Protein AF-A0A482V1D9-F1 (afdb_monomer_lite)

Structure (mmCIF, N/CA/C/O backbone):
data_AF-A0A482V1D9-F1
#
_entry.id   AF-A0A482V1D9-F1
#
loop_
_atom_site.group_PDB
_atom_site.id
_atom_site.type_symbol
_atom_site.label_atom_id
_atom_site.label_alt_id
_atom_site.label_comp_id
_atom_site.label_asym_id
_atom_site.label_entity_id
_atom_site.label_seq_id
_atom_site.pdbx_PDB_ins_code
_atom_site.Cartn_x
_atom_site.Cartn_y
_atom_site.Cartn_z
_atom_site.occupancy
_atom_site.B_iso_or_equiv
_atom_site.auth_seq_id
_atom_site.auth_comp_id
_atom_site.auth_asym_id
_atom_site.auth_atom_id
_atom_site.pdbx_PDB_model_num
ATOM 1 N N . PRO A 1 1 ? 22.672 -9.307 6.779 1.00 48.06 1 PRO A N 1
ATOM 2 C CA . PRO A 1 1 ? 21.524 -8.548 6.222 1.00 48.06 1 PRO A CA 1
ATOM 3 C C . PRO A 1 1 ? 20.561 -9.503 5.503 1.00 48.06 1 PRO A C 1
ATOM 5 O O . PRO A 1 1 ? 20.954 -10.131 4.526 1.00 48.06 1 PRO A O 1
ATOM 8 N N . HIS A 1 2 ? 19.354 -9.686 6.046 1.00 41.47 2 HIS A N 1
ATOM 9 C CA . HIS A 1 2 ? 18.318 -10.517 5.424 1.00 41.47 2 HIS A CA 1
ATOM 10 C C . HIS A 1 2 ? 17.804 -9.804 4.158 1.00 41.47 2 HIS A C 1
ATOM 12 O O . HIS A 1 2 ? 17.578 -8.596 4.239 1.00 41.47 2 HIS A O 1
ATOM 18 N N . PRO A 1 3 ? 17.624 -10.487 3.013 1.00 54.25 3 PRO A N 1
ATOM 19 C CA . PRO A 1 3 ? 17.168 -9.860 1.764 1.00 54.25 3 PRO A CA 1
ATOM 20 C C . PRO A 1 3 ? 15.810 -9.149 1.895 1.00 54.25 3 PRO A C 1
ATOM 22 O O . PRO A 1 3 ? 15.533 -8.228 1.136 1.00 54.25 3 PRO A O 1
ATOM 25 N N . ASP A 1 4 ? 15.019 -9.501 2.913 1.00 57.75 4 ASP A N 1
ATOM 26 C CA . ASP A 1 4 ? 13.725 -8.866 3.203 1.00 57.75 4 ASP A CA 1
ATOM 27 C C . ASP A 1 4 ? 13.802 -7.710 4.223 1.00 57.75 4 ASP A C 1
ATOM 29 O O . ASP A 1 4 ? 12.775 -7.215 4.688 1.00 57.75 4 ASP A O 1
ATOM 33 N N . PHE A 1 5 ? 15.001 -7.272 4.626 1.00 62.31 5 PHE A N 1
ATOM 34 C CA . PHE A 1 5 ? 15.143 -6.175 5.587 1.00 62.31 5 PHE A CA 1
ATOM 35 C C . PHE A 1 5 ? 14.898 -4.812 4.918 1.00 62.31 5 PHE A C 1
ATOM 37 O O . PHE A 1 5 ? 15.791 -4.247 4.287 1.00 62.31 5 PHE A O 1
ATOM 44 N N . ASN A 1 6 ? 13.693 -4.262 5.102 1.00 63.44 6 ASN A N 1
ATOM 45 C CA . ASN A 1 6 ? 13.358 -2.885 4.740 1.00 63.44 6 ASN A CA 1
ATOM 46 C C . ASN A 1 6 ? 13.426 -1.971 5.986 1.00 63.44 6 ASN A C 1
ATOM 48 O O . ASN A 1 6 ? 12.560 -2.066 6.861 1.00 63.44 6 ASN A O 1
ATOM 52 N N . PRO A 1 7 ? 14.413 -1.059 6.085 1.00 61.66 7 PRO A N 1
ATOM 53 C CA . PRO A 1 7 ? 14.571 -0.190 7.253 1.00 61.66 7 PRO A CA 1
ATOM 54 C C . PRO A 1 7 ? 13.401 0.789 7.450 1.00 61.66 7 PRO A C 1
ATOM 56 O O . PRO A 1 7 ? 13.136 1.188 8.581 1.00 61.66 7 PRO A O 1
ATOM 59 N N . ALA A 1 8 ? 12.655 1.138 6.395 1.00 63.03 8 ALA A N 1
ATOM 60 C CA . ALA A 1 8 ? 11.509 2.044 6.503 1.00 63.03 8 ALA A CA 1
ATOM 61 C C . ALA A 1 8 ? 10.330 1.430 7.283 1.00 63.03 8 ALA A C 1
ATOM 63 O O . ALA A 1 8 ? 9.548 2.157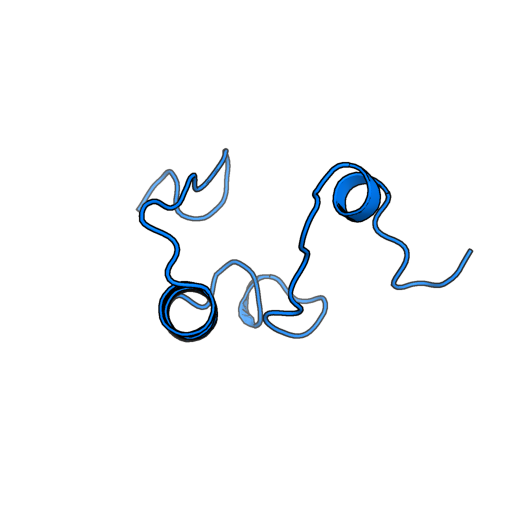 7.892 1.00 63.03 8 ALA A O 1
ATOM 64 N N . SER A 1 9 ? 10.211 0.097 7.308 1.00 60.97 9 SER A N 1
ATOM 65 C CA . SER A 1 9 ? 9.112 -0.609 7.979 1.00 60.97 9 SER A CA 1
ATOM 66 C C . SER A 1 9 ? 9.143 -0.466 9.504 1.00 60.97 9 SER A C 1
ATOM 68 O O . SER A 1 9 ? 8.090 -0.499 10.128 1.00 60.97 9 SER A O 1
ATOM 70 N N . HIS A 1 10 ? 10.322 -0.265 10.102 1.00 64.88 10 HIS A N 1
ATOM 71 C CA . HIS A 1 10 ? 10.478 -0.115 11.556 1.00 64.88 10 HIS A CA 1
ATOM 72 C C . HIS A 1 10 ? 10.032 1.252 12.092 1.00 64.88 10 HIS A C 1
ATOM 74 O O . HIS A 1 10 ? 9.843 1.399 13.295 1.00 64.88 10 HIS A O 1
ATOM 80 N N . LEU A 1 11 ? 9.872 2.253 11.220 1.00 69.69 11 LEU A N 1
ATOM 81 C CA . LEU A 1 11 ? 9.386 3.581 11.611 1.00 69.69 11 LEU A CA 1
ATOM 82 C C . LEU A 1 11 ? 7.855 3.649 11.653 1.00 69.69 11 LEU A C 1
ATOM 84 O O . LEU A 1 11 ? 7.293 4.669 12.048 1.00 69.69 11 LEU A O 1
ATOM 88 N N . LEU A 1 12 ? 7.180 2.579 11.228 1.00 72.19 12 LEU A N 1
ATOM 89 C CA . LEU A 1 12 ? 5.732 2.495 11.176 1.00 72.19 12 LEU A CA 1
ATOM 90 C C . LEU A 1 12 ? 5.232 1.571 12.290 1.00 72.19 12 LEU A C 1
ATOM 92 O O . LEU A 1 12 ? 5.807 0.508 12.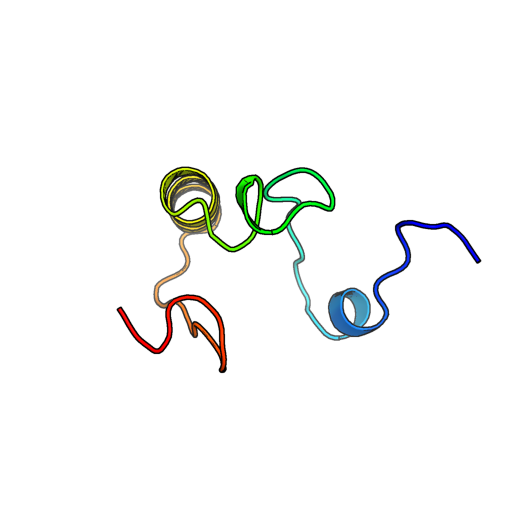513 1.00 72.19 12 LEU A O 1
ATOM 96 N N . PRO A 1 13 ? 4.119 1.918 12.954 1.00 75.62 13 PRO A N 1
ATOM 97 C CA . PRO A 1 13 ? 3.527 1.052 13.968 1.00 75.62 13 PRO A CA 1
ATOM 98 C C . PRO A 1 13 ? 2.989 -0.258 13.376 1.00 75.62 13 PRO A C 1
ATOM 100 O O . PRO A 1 13 ? 2.815 -1.232 14.101 1.00 75.62 13 PRO A O 1
ATOM 103 N N . GLN A 1 14 ? 2.696 -0.286 12.071 1.00 79.88 14 GLN A N 1
ATOM 104 C CA . GLN A 1 14 ? 2.166 -1.451 11.371 1.00 79.88 14 GLN A CA 1
ATOM 105 C C . GLN A 1 14 ? 2.717 -1.499 9.942 1.00 79.88 14 GLN A C 1
ATOM 107 O O . GLN A 1 14 ? 2.713 -0.492 9.232 1.00 79.88 14 GLN A O 1
ATOM 112 N N . ALA A 1 15 ? 3.163 -2.680 9.513 1.00 85.12 15 ALA A N 1
ATOM 113 C CA . ALA A 1 15 ? 3.623 -2.949 8.156 1.00 85.12 15 ALA A CA 1
ATOM 114 C C . ALA A 1 15 ? 3.022 -4.274 7.666 1.00 85.12 15 ALA A C 1
ATOM 116 O O . ALA A 1 15 ? 3.012 -5.264 8.394 1.00 85.12 15 ALA A O 1
ATOM 117 N N . TYR A 1 16 ? 2.529 -4.290 6.426 1.00 85.06 16 TYR A N 1
ATOM 118 C CA . TYR A 1 16 ? 1.866 -5.448 5.824 1.00 85.06 16 TYR A CA 1
ATOM 119 C C . TYR A 1 16 ? 2.556 -5.837 4.521 1.00 85.06 16 TYR A C 1
ATOM 121 O O . TYR A 1 16 ? 2.846 -4.983 3.683 1.00 85.06 16 TYR A O 1
ATOM 129 N N . CYS A 1 17 ? 2.791 -7.135 4.332 1.00 87.50 17 CYS A N 1
ATOM 130 C CA . CYS A 1 17 ? 3.292 -7.664 3.069 1.00 87.50 17 CYS A CA 1
ATOM 131 C C . CYS A 1 17 ? 2.164 -7.678 2.023 1.00 87.50 17 CYS A C 1
ATOM 133 O O . CYS A 1 17 ? 1.103 -8.253 2.264 1.00 87.50 17 CYS A O 1
ATOM 135 N N . ILE A 1 18 ? 2.397 -7.048 0.867 1.00 87.25 18 ILE A N 1
ATOM 136 C CA . ILE A 1 18 ? 1.414 -6.910 -0.226 1.00 87.25 18 ILE A CA 1
ATOM 137 C C . ILE A 1 18 ? 1.791 -7.690 -1.495 1.00 87.25 18 ILE A C 1
ATOM 139 O O . ILE A 1 18 ? 1.101 -7.577 -2.505 1.00 87.25 18 ILE A O 1
ATOM 143 N N . GLY A 1 19 ? 2.869 -8.478 -1.464 1.00 86.06 19 GLY A N 1
ATOM 144 C CA . GLY A 1 19 ? 3.326 -9.274 -2.603 1.00 86.06 19 GLY A CA 1
ATOM 145 C C . GLY A 1 19 ? 4.823 -9.571 -2.563 1.00 86.06 19 GLY A C 1
ATOM 146 O O . GLY A 1 19 ? 5.502 -9.280 -1.581 1.00 86.06 19 GLY A O 1
ATOM 147 N N . THR A 1 20 ? 5.334 -10.156 -3.645 1.00 89.12 20 THR A N 1
ATOM 148 C CA . THR A 1 20 ? 6.767 -10.425 -3.828 1.00 89.12 20 THR A CA 1
ATOM 149 C C . THR A 1 20 ? 7.542 -9.138 -4.145 1.00 89.12 20 THR A C 1
ATOM 151 O O . THR A 1 20 ? 6.961 -8.072 -4.369 1.00 89.12 20 THR A O 1
ATOM 154 N N . ALA A 1 21 ? 8.875 -9.234 -4.193 1.00 85.81 21 ALA A N 1
ATOM 155 C CA . ALA A 1 21 ? 9.764 -8.093 -4.426 1.00 85.81 21 ALA A CA 1
ATOM 156 C C . ALA A 1 21 ? 9.501 -7.338 -5.747 1.00 85.81 21 ALA A C 1
ATOM 158 O O . ALA A 1 21 ? 9.834 -6.160 -5.859 1.00 85.81 21 ALA A O 1
ATOM 159 N N . LEU A 1 22 ? 8.900 -7.985 -6.754 1.00 85.62 22 LEU A N 1
ATOM 160 C CA . LEU A 1 22 ? 8.565 -7.329 -8.015 1.00 85.62 22 LEU A CA 1
ATOM 161 C C . LEU A 1 22 ? 7.429 -6.321 -7.810 1.00 85.62 22 LEU A C 1
ATOM 163 O O . LEU A 1 22 ? 6.315 -6.694 -7.451 1.00 85.62 22 LEU A O 1
ATOM 167 N N . SER A 1 23 ? 7.667 -5.048 -8.139 1.00 81.75 23 SER A N 1
ATOM 168 C CA . SER A 1 23 ? 6.674 -3.973 -7.968 1.00 81.75 23 SER A CA 1
ATOM 169 C C . SER A 1 23 ? 5.345 -4.251 -8.680 1.00 81.75 23 SER A C 1
ATOM 171 O O . SER A 1 23 ? 4.294 -3.847 -8.194 1.00 81.75 23 SER A O 1
ATOM 173 N N . LYS A 1 24 ? 5.372 -4.970 -9.814 1.00 83.81 24 LYS A N 1
ATOM 174 C CA . LYS A 1 24 ? 4.175 -5.398 -10.568 1.00 83.81 24 LYS A CA 1
ATOM 175 C C . LYS A 1 24 ? 3.292 -6.399 -9.821 1.00 83.81 24 LYS A C 1
ATOM 177 O O . LYS A 1 24 ? 2.128 -6.546 -10.186 1.00 83.81 24 LYS A O 1
ATOM 182 N N . ASP A 1 25 ? 3.831 -7.078 -8.816 1.00 83.50 25 ASP A N 1
ATOM 183 C CA . ASP A 1 25 ? 3.131 -8.075 -8.003 1.00 83.50 25 ASP A CA 1
ATOM 184 C C . ASP A 1 25 ? 2.843 -7.579 -6.577 1.00 83.50 25 ASP A C 1
ATOM 186 O O . ASP A 1 25 ? 2.132 -8.251 -5.836 1.00 83.50 25 ASP A O 1
ATOM 190 N N . SER A 1 26 ? 3.340 -6.390 -6.218 1.00 85.12 26 SER A N 1
ATOM 191 C CA . SER A 1 26 ? 3.167 -5.743 -4.913 1.00 85.12 26 SER A CA 1
ATOM 192 C C . SER A 1 26 ? 2.627 -4.310 -5.054 1.00 85.12 26 SER A C 1
ATOM 194 O O . SER A 1 26 ? 1.417 -4.108 -5.142 1.00 85.12 26 SER A O 1
ATOM 196 N N . TYR A 1 27 ? 3.504 -3.304 -5.124 1.00 83.44 27 TYR A N 1
ATOM 197 C CA . TYR A 1 27 ? 3.156 -1.872 -5.069 1.00 83.44 27 TYR A CA 1
ATOM 198 C C . TYR A 1 27 ? 2.293 -1.354 -6.230 1.00 83.44 27 TYR A C 1
ATOM 200 O O . TYR A 1 27 ? 1.656 -0.311 -6.104 1.00 83.44 27 TYR A O 1
ATOM 208 N N . LEU A 1 28 ? 2.266 -2.053 -7.366 1.00 84.56 28 LEU A N 1
ATOM 209 C CA . LEU A 1 28 ? 1.433 -1.707 -8.523 1.00 84.56 28 LEU A CA 1
ATOM 210 C C . LEU A 1 28 ? 0.159 -2.563 -8.614 1.00 84.56 28 LEU A C 1
ATOM 212 O O . LEU A 1 28 ? -0.601 -2.418 -9.573 1.00 84.56 28 LEU A O 1
ATOM 216 N N . ARG A 1 29 ? -0.097 -3.452 -7.642 1.00 85.69 29 ARG A N 1
ATOM 217 C CA . ARG A 1 29 ? -1.318 -4.271 -7.586 1.00 85.69 29 ARG A CA 1
ATOM 218 C C . ARG A 1 29 ? -2.340 -3.635 -6.666 1.00 85.69 29 ARG A C 1
ATOM 220 O O . ARG A 1 29 ? -2.365 -3.896 -5.465 1.00 85.69 29 ARG A O 1
ATOM 227 N N . MET A 1 30 ? -3.228 -2.844 -7.262 1.00 86.12 30 MET A N 1
ATOM 228 C CA . MET A 1 30 ? -4.266 -2.129 -6.522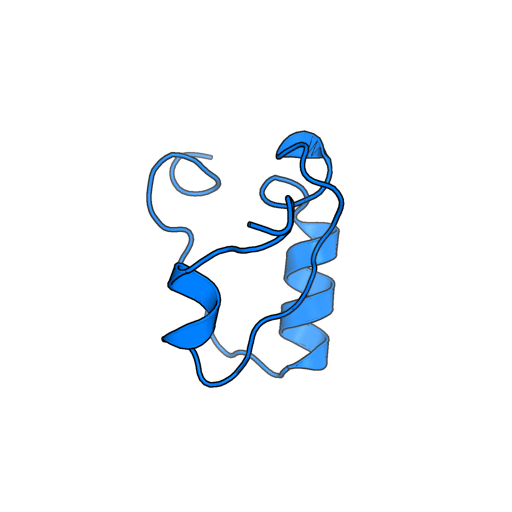 1.00 86.12 30 MET A CA 1
ATOM 229 C C . MET A 1 30 ? -5.144 -3.068 -5.685 1.00 86.12 30 MET A C 1
ATOM 231 O O . MET A 1 30 ? -5.443 -2.751 -4.540 1.00 86.12 30 MET A O 1
ATOM 235 N N . ASP A 1 31 ? -5.471 -4.257 -6.195 1.00 88.62 31 ASP A N 1
ATOM 236 C CA . ASP A 1 31 ? -6.281 -5.240 -5.463 1.00 88.62 31 ASP A CA 1
ATOM 237 C C . ASP A 1 31 ? -5.652 -5.633 -4.121 1.00 88.62 31 ASP A C 1
ATOM 239 O O . ASP A 1 31 ? -6.344 -5.711 -3.107 1.00 88.62 31 ASP A O 1
ATOM 243 N N . ARG A 1 32 ? -4.325 -5.818 -4.092 1.00 8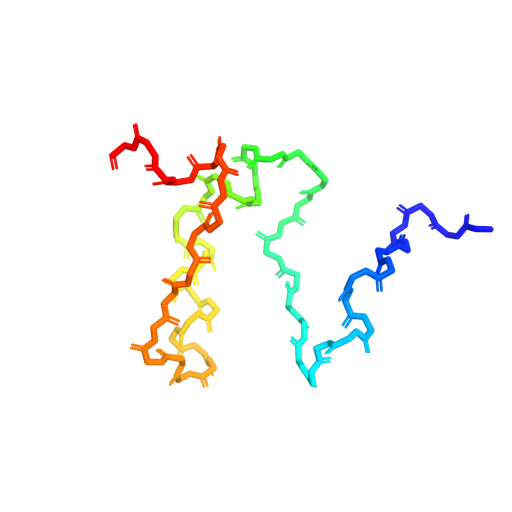7.38 32 ARG A N 1
ATOM 244 C CA . ARG A 1 32 ? -3.577 -6.161 -2.873 1.00 87.38 32 ARG A CA 1
ATOM 245 C C . ARG A 1 32 ? -3.559 -5.009 -1.881 1.00 87.38 32 ARG A C 1
ATOM 247 O O . ARG A 1 32 ? -3.746 -5.221 -0.686 1.00 87.38 32 ARG A O 1
ATOM 254 N N . ILE A 1 33 ? -3.388 -3.788 -2.380 1.00 87.88 33 ILE A N 1
ATOM 255 C CA . ILE A 1 33 ? -3.416 -2.576 -1.558 1.00 87.88 33 ILE A CA 1
ATOM 256 C C . ILE A 1 33 ? -4.809 -2.397 -0.937 1.00 87.88 33 ILE A C 1
ATOM 258 O O . ILE A 1 33 ? -4.925 -2.183 0.269 1.00 87.88 33 ILE A O 1
ATOM 262 N N . MET A 1 34 ? -5.872 -2.565 -1.726 1.00 88.06 34 MET A N 1
ATOM 263 C CA . MET A 1 34 ? -7.255 -2.446 -1.258 1.00 88.06 34 MET A CA 1
ATOM 264 C C . MET A 1 34 ? -7.645 -3.548 -0.269 1.00 88.06 34 MET A C 1
ATOM 266 O O . MET A 1 34 ? -8.411 -3.289 0.660 1.00 88.06 34 MET A O 1
ATOM 270 N N . GLU A 1 35 ? -7.124 -4.765 -0.435 1.00 90.19 35 GLU A N 1
ATOM 271 C CA . GLU A 1 35 ? -7.307 -5.856 0.526 1.00 90.19 35 GLU A CA 1
ATOM 272 C C . GLU A 1 35 ? -6.740 -5.480 1.901 1.00 90.19 35 GLU A C 1
ATOM 274 O O . GLU A 1 35 ? -7.423 -5.637 2.915 1.00 90.19 35 GLU A O 1
ATOM 279 N N . VAL A 1 36 ? -5.522 -4.929 1.938 1.00 89.19 36 VAL A N 1
ATOM 280 C CA . VAL A 1 36 ? -4.902 -4.475 3.188 1.00 89.19 36 VAL A CA 1
ATOM 281 C C . VAL A 1 36 ? -5.677 -3.310 3.790 1.00 89.19 36 VAL A C 1
ATOM 283 O O . VAL A 1 36 ? -5.999 -3.364 4.968 1.00 89.19 36 VAL A O 1
ATOM 286 N N . VAL A 1 37 ? -6.059 -2.308 2.998 1.00 88.94 37 VAL A N 1
ATOM 287 C CA . VAL A 1 37 ? -6.830 -1.144 3.476 1.00 88.94 37 VAL A CA 1
ATOM 288 C C . VAL A 1 37 ? -8.152 -1.562 4.121 1.00 88.94 37 VAL A C 1
ATOM 290 O O . VAL A 1 37 ? -8.493 -1.081 5.200 1.00 88.94 37 VAL A O 1
ATOM 293 N N . LYS A 1 38 ? -8.870 -2.512 3.509 1.00 88.12 38 LYS A N 1
ATOM 294 C CA . LYS A 1 38 ? -10.106 -3.072 4.079 1.00 88.12 38 LYS A CA 1
ATOM 295 C C . LYS A 1 38 ? -9.851 -3.836 5.377 1.00 88.12 38 LYS A C 1
ATOM 297 O O . LYS A 1 38 ? -10.638 -3.712 6.308 1.00 88.12 38 LYS A O 1
ATOM 302 N N . LYS A 1 39 ? -8.768 -4.617 5.446 1.00 88.69 39 LYS A N 1
ATOM 303 C CA . LYS A 1 39 ? -8.393 -5.392 6.642 1.00 88.69 39 LYS A CA 1
ATOM 304 C C . LYS A 1 39 ? -7.957 -4.507 7.807 1.00 88.69 39 LYS A C 1
ATOM 306 O O . LYS A 1 39 ? -8.209 -4.857 8.953 1.00 88.69 39 LYS A O 1
ATOM 311 N N . THR A 1 40 ? -7.299 -3.389 7.522 1.00 87.56 40 THR A N 1
ATOM 312 C CA . THR A 1 40 ? -6.769 -2.476 8.543 1.00 87.56 40 THR A CA 1
ATOM 313 C C . THR A 1 40 ? -7.757 -1.391 8.949 1.00 87.56 40 THR A C 1
ATOM 315 O O . THR A 1 40 ? -7.545 -0.731 9.962 1.00 87.56 40 THR A O 1
ATOM 318 N N . GLY A 1 41 ? -8.820 -1.184 8.165 1.00 86.19 41 GLY A N 1
ATOM 319 C CA . GLY A 1 41 ? -9.731 -0.058 8.352 1.00 86.19 41 GLY A CA 1
ATOM 320 C C . GLY A 1 41 ? -9.078 1.287 8.027 1.00 86.19 41 GLY A C 1
ATOM 321 O O . GLY A 1 41 ? -9.514 2.317 8.539 1.00 86.19 41 GLY A O 1
ATOM 322 N N . ALA A 1 42 ? -8.019 1.294 7.210 1.00 85.50 42 ALA A N 1
ATOM 323 C CA . ALA A 1 42 ? -7.337 2.525 6.839 1.00 85.50 42 ALA A CA 1
ATOM 324 C C . ALA A 1 42 ? -8.298 3.4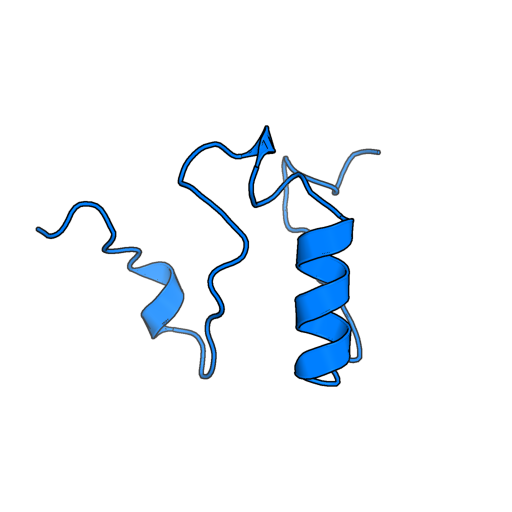77 6.108 1.00 85.50 42 ALA A C 1
ATOM 326 O O . ALA A 1 42 ? -8.982 3.099 5.159 1.00 85.50 42 ALA A O 1
ATOM 327 N N . GLN A 1 43 ? -8.330 4.732 6.554 1.00 84.25 43 GLN A N 1
ATOM 328 C CA . GLN A 1 43 ? -9.257 5.754 6.051 1.00 84.25 43 GLN A CA 1
ATOM 329 C C . GLN A 1 43 ? -8.683 6.563 4.881 1.00 84.25 43 GLN A C 1
ATOM 331 O O . GLN A 1 43 ? -9.394 7.339 4.250 1.00 84.25 43 GLN A O 1
ATOM 336 N N . GLY A 1 44 ? -7.395 6.390 4.586 1.00 80.06 44 GLY A N 1
ATOM 337 C CA . GLY A 1 44 ? -6.707 7.084 3.508 1.00 80.06 44 GLY A CA 1
ATOM 338 C C . GLY A 1 44 ? -5.439 6.349 3.097 1.00 80.06 44 GLY A C 1
ATOM 339 O O . GLY A 1 44 ? -4.842 5.618 3.887 1.00 80.06 44 GLY A O 1
ATOM 340 N N . ILE A 1 45 ? -5.039 6.546 1.843 1.00 82.38 45 ILE A N 1
ATOM 341 C CA . ILE A 1 45 ? -3.820 5.983 1.261 1.00 82.38 45 ILE A CA 1
ATOM 342 C C . ILE A 1 45 ? -2.980 7.154 0.763 1.00 82.38 45 ILE A C 1
ATOM 344 O O . ILE A 1 45 ? -3.468 7.974 -0.012 1.00 82.38 45 ILE A O 1
ATOM 348 N N . HIS A 1 46 ? -1.717 7.223 1.181 1.00 82.94 46 HIS A N 1
ATOM 349 C CA . HIS A 1 46 ? -0.752 8.149 0.600 1.00 82.94 46 HIS A CA 1
ATOM 350 C C . HIS A 1 46 ? 0.130 7.398 -0.418 1.00 82.94 46 HIS A C 1
ATOM 352 O O . HIS A 1 46 ? 0.931 6.561 -0.006 1.00 82.94 46 HIS A O 1
ATOM 358 N N . PRO A 1 47 ? -0.002 7.653 -1.736 1.00 76.31 47 PRO A N 1
ATOM 359 C CA . PRO A 1 47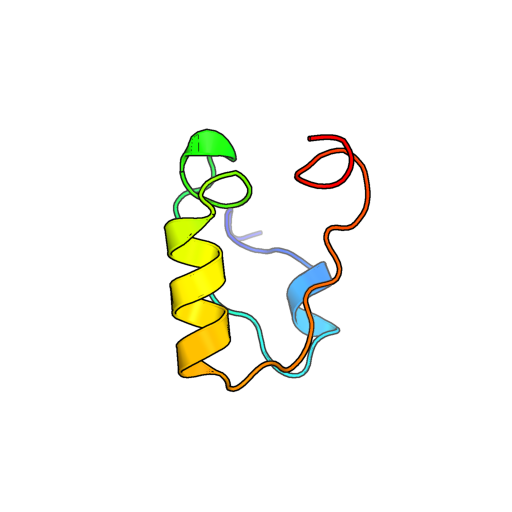 ? 0.668 6.865 -2.779 1.00 76.31 47 PRO A CA 1
ATOM 360 C C . PRO A 1 47 ? 2.155 7.212 -3.002 1.00 76.31 47 PRO A C 1
ATOM 362 O O . PRO A 1 47 ? 2.798 6.584 -3.846 1.00 76.31 47 PRO A O 1
ATOM 365 N N . GLY A 1 48 ? 2.714 8.191 -2.278 1.00 72.81 48 GLY A N 1
ATOM 366 C CA . GLY A 1 48 ? 4.097 8.649 -2.453 1.00 72.81 48 GLY A CA 1
ATOM 367 C C . GLY A 1 48 ? 4.373 9.235 -3.848 1.00 72.81 48 GLY A C 1
ATOM 368 O O . GLY A 1 48 ? 3.479 9.791 -4.486 1.00 72.81 48 GLY A O 1
ATOM 369 N N . TYR A 1 49 ? 5.615 9.103 -4.333 1.00 61.19 49 TYR A N 1
ATOM 370 C CA . TYR A 1 49 ? 6.053 9.508 -5.681 1.00 61.19 49 TYR A CA 1
ATOM 371 C C . TYR A 1 49 ? 6.461 8.284 -6.527 1.00 61.19 49 TYR A C 1
ATOM 373 O O . TYR A 1 49 ? 6.972 7.301 -5.998 1.00 61.19 49 TYR A O 1
ATOM 381 N N . GLY A 1 50 ? 6.244 8.336 -7.848 1.00 64.62 50 GLY A N 1
ATOM 382 C CA . GLY A 1 50 ? 6.717 7.330 -8.821 1.00 64.62 50 GLY A CA 1
ATOM 383 C C . GLY A 1 50 ? 5.859 6.062 -9.008 1.00 64.62 50 GLY A C 1
ATOM 384 O O . GLY A 1 50 ? 5.987 5.411 -10.041 1.00 64.62 50 GLY A O 1
ATOM 385 N N . PHE A 1 51 ? 4.968 5.719 -8.066 1.00 67.75 51 PHE A N 1
ATOM 386 C CA . PHE A 1 51 ? 4.063 4.555 -8.156 1.00 67.75 51 PHE A CA 1
ATOM 387 C C . PHE A 1 51 ? 2.669 4.933 -8.698 1.00 67.75 51 PHE A C 1
ATOM 389 O O . PHE A 1 51 ? 2.535 5.326 -9.853 1.00 67.75 51 PHE A O 1
ATOM 396 N N . LEU A 1 52 ? 1.616 4.838 -7.875 1.00 59.75 52 LEU A N 1
ATOM 397 C CA . LEU A 1 52 ? 0.232 5.182 -8.244 1.00 59.75 52 LEU A CA 1
ATOM 398 C C . LEU A 1 52 ? -0.015 6.699 -8.351 1.00 59.75 52 LEU A C 1
ATOM 400 O O . LEU A 1 52 ? -1.117 7.123 -8.652 1.00 59.75 52 LEU A O 1
ATOM 404 N N . SER A 1 53 ? 1.008 7.518 -8.102 1.00 59.94 53 SER A N 1
ATOM 405 C CA . SER A 1 53 ? 0.928 8.985 -8.041 1.00 59.94 53 SER A CA 1
ATOM 406 C C . SER A 1 53 ? 0.707 9.665 -9.408 1.00 59.94 53 SER A C 1
ATOM 408 O O . SER A 1 53 ? 0.421 10.854 -9.466 1.00 59.94 53 SER A O 1
ATOM 410 N N . GLY A 1 54 ? 0.849 8.928 -10.517 1.00 54.09 54 GLY A N 1
ATOM 411 C CA . GLY A 1 54 ? 0.788 9.470 -11.882 1.00 54.09 54 GLY A CA 1
ATOM 412 C C . GLY A 1 54 ? -0.156 8.732 -12.834 1.00 54.09 54 GLY A C 1
ATOM 413 O O . GLY A 1 54 ? 0.099 8.743 -14.038 1.00 54.09 54 GLY A O 1
ATOM 414 N N . LYS A 1 55 ? -1.182 8.043 -12.323 1.00 45.69 55 LYS A N 1
ATOM 415 C CA . LYS A 1 55 ? -2.212 7.382 -13.141 1.00 45.69 55 LYS A CA 1
ATOM 416 C C . LYS A 1 55 ? -3.607 7.797 -12.721 1.00 45.69 55 LYS A C 1
ATOM 418 O O . LYS A 1 55 ? -3.822 7.904 -11.497 1.00 45.69 55 LYS A O 1
#

Secondary structure (DSSP, 8-state):
--TT--GGGGGSS-----SSSSGGGTTT-HHHHHHHHHHHT-S-----SSSGGG-

Foldseek 3Di:
DPPPDDPVCVVDPDDDFQADPDCVGGLQPVVSVVVVCVVVVPPDDDSDPDHPPPD

Radius of gyration: 11.92 Å; chains: 1; bounding box: 32×20×27 Å

pLDDT: mean 76.16, std 13.24, range [41.47, 90.19]

Sequence (55 aa):
PHPDFNPASHLLPQAYCIGTALSKDSYLRMDRIMEVVKKTGAQGIHPGYGFLSGK